Protein AF-A0A2V6PMR8-F1 (afdb_monomer_lite)

Sequence (144 aa):
MSVQAKDAAPALIEATRDRQLAVRHNAVEALGNVWPFSVGSMTALADALKDSDADVRLQAAQGLARASRLAAPVVPALAGALNDPDPRVRAGAAHALGQIGPAAKPAVSALIEMLKDEEASVRGKAQEALTKIEPEAVPGAEVK

Secondary structure (DSSP, 8-state):
--THHHHTHHHHHHHTT-SSHHHHHHHHHHHHH-SSPPHHHHHHHHHHTT-SSHHHHHHHHHHHHHHGGGGGGGHHHHHHHTT-SSHHHHHHHHHHHHHHGGGGGGGHHHHHHHTT-SSHHHHHHHHHHHHHH-TT--TT----

pLDDT: mean 88.93, std 15.42, range [33.12, 98.5]

Radius of gyration: 15.57 Å; chains: 1; bounding box: 44×21×54 Å

Structure (mmCIF, N/CA/C/O backbone):
data_AF-A0A2V6PMR8-F1
#
_entry.id   AF-A0A2V6PMR8-F1
#
loop_
_atom_site.group_PDB
_atom_site.id
_atom_site.type_symbol
_atom_site.label_atom_id
_atom_site.label_alt_id
_atom_site.label_comp_id
_atom_site.label_asym_id
_atom_site.label_entity_id
_atom_site.label_seq_id
_atom_site.pdbx_PDB_ins_code
_atom_site.Cartn_x
_atom_site.Cartn_y
_atom_site.Cartn_z
_atom_site.occupancy
_atom_site.B_iso_or_equiv
_atom_site.auth_seq_id
_atom_site.auth_comp_id
_atom_site.auth_asym_id
_atom_site.auth_atom_id
_atom_site.pdbx_PDB_model_num
ATOM 1 N N . MET A 1 1 ? 24.665 -7.169 -5.041 1.00 47.41 1 MET A N 1
ATOM 2 C CA . MET A 1 1 ? 23.562 -6.757 -5.936 1.00 47.41 1 MET A CA 1
ATOM 3 C C . MET A 1 1 ? 24.145 -5.882 -7.026 1.00 47.41 1 MET A C 1
ATOM 5 O O . MET A 1 1 ? 24.837 -4.923 -6.705 1.00 47.41 1 MET A O 1
ATOM 9 N N . SER A 1 2 ? 23.988 -6.303 -8.280 1.00 45.19 2 SER A N 1
ATOM 10 C CA . SER A 1 2 ? 24.638 -5.725 -9.457 1.00 45.19 2 SER A CA 1
ATOM 11 C C . SER A 1 2 ? 24.000 -4.395 -9.871 1.00 45.19 2 SER A C 1
ATOM 13 O O . SER A 1 2 ? 22.820 -4.145 -9.638 1.00 45.19 2 SER A O 1
ATOM 15 N N . VAL A 1 3 ? 24.807 -3.556 -10.518 1.00 51.19 3 VAL A N 1
ATOM 16 C CA . VAL A 1 3 ? 24.482 -2.245 -11.112 1.00 51.19 3 VAL A CA 1
ATOM 17 C C . VAL A 1 3 ? 23.167 -2.251 -11.926 1.00 51.19 3 VAL A C 1
ATOM 19 O O . VAL A 1 3 ? 22.425 -1.274 -11.907 1.00 51.19 3 VAL A O 1
ATOM 22 N N . GLN A 1 4 ? 22.792 -3.401 -12.495 1.00 54.72 4 GLN A N 1
ATOM 23 C CA . GLN A 1 4 ? 21.578 -3.616 -13.296 1.00 54.72 4 GLN A CA 1
ATOM 24 C C . GLN A 1 4 ? 20.251 -3.276 -12.590 1.00 54.72 4 GLN A C 1
ATOM 26 O O . GLN A 1 4 ? 19.337 -2.783 -13.242 1.00 54.72 4 GLN A O 1
ATOM 31 N N . ALA A 1 5 ? 20.121 -3.502 -11.275 1.00 52.06 5 ALA A N 1
ATOM 32 C CA . ALA A 1 5 ? 18.864 -3.207 -10.570 1.00 52.06 5 ALA A CA 1
ATOM 33 C C . ALA A 1 5 ? 18.629 -1.695 -10.379 1.00 52.06 5 ALA A C 1
ATOM 35 O O . ALA A 1 5 ? 17.485 -1.248 -10.343 1.00 52.06 5 ALA A O 1
ATOM 36 N N . LYS A 1 6 ? 19.705 -0.900 -10.279 1.00 52.34 6 LYS A N 1
ATOM 37 C CA . LYS A 1 6 ? 19.615 0.566 -10.185 1.00 52.34 6 LYS A CA 1
ATOM 38 C C . LYS A 1 6 ? 19.331 1.207 -11.544 1.00 52.34 6 LYS A C 1
ATOM 40 O O . LYS A 1 6 ? 18.551 2.153 -11.599 1.00 52.34 6 LYS A O 1
ATOM 45 N N . ASP A 1 7 ? 19.892 0.657 -12.618 1.00 66.12 7 ASP A N 1
ATOM 46 C CA . ASP A 1 7 ? 19.718 1.189 -13.977 1.00 66.12 7 ASP A CA 1
ATOM 47 C C . ASP A 1 7 ? 18.321 0.913 -14.562 1.00 66.12 7 ASP A C 1
ATOM 49 O O . ASP A 1 7 ? 17.874 1.620 -15.462 1.00 66.12 7 ASP A O 1
ATOM 53 N N . ALA A 1 8 ? 17.594 -0.076 -14.031 1.00 75.31 8 ALA A N 1
ATOM 54 C CA . ALA A 1 8 ? 16.248 -0.418 -14.492 1.00 75.31 8 ALA A CA 1
ATOM 55 C C . ALA A 1 8 ? 15.141 0.488 -13.920 1.00 75.31 8 ALA A C 1
ATOM 57 O O . ALA A 1 8 ? 14.041 0.530 -14.472 1.00 75.31 8 ALA A O 1
ATOM 58 N N . ALA A 1 9 ? 15.396 1.216 -12.826 1.00 81.75 9 ALA A N 1
ATOM 59 C CA . ALA A 1 9 ? 14.348 1.959 -12.122 1.00 81.75 9 ALA A CA 1
ATOM 60 C C . ALA A 1 9 ? 13.639 3.019 -12.994 1.00 81.75 9 ALA A C 1
ATOM 62 O O . ALA A 1 9 ? 12.408 3.048 -12.964 1.00 81.75 9 ALA A O 1
ATOM 63 N N . PRO A 1 10 ? 14.333 3.843 -13.809 1.00 88.62 10 PRO A N 1
ATOM 64 C CA . PRO A 1 10 ? 13.664 4.807 -14.687 1.00 88.62 10 PRO A CA 1
ATOM 65 C C . PRO A 1 10 ? 12.759 4.140 -15.729 1.00 88.62 10 PRO A C 1
ATOM 67 O O . PRO A 1 10 ? 11.618 4.558 -15.902 1.00 88.62 10 PRO A O 1
ATOM 70 N N . ALA A 1 11 ? 13.235 3.064 -16.365 1.00 90.44 11 ALA A N 1
ATOM 71 C CA . ALA A 1 11 ? 12.466 2.332 -17.370 1.00 90.44 11 ALA A CA 1
ATOM 72 C C . ALA A 1 11 ? 11.226 1.660 -16.761 1.00 90.44 11 ALA A C 1
ATOM 74 O O . ALA A 1 11 ? 10.147 1.699 -17.344 1.00 90.44 11 ALA A O 1
ATOM 75 N N . LEU A 1 12 ? 11.351 1.092 -15.557 1.00 91.12 12 LEU A N 1
ATOM 76 C CA . LEU A 1 12 ? 10.213 0.523 -14.837 1.00 91.12 12 LEU A CA 1
ATOM 77 C C . LEU A 1 12 ? 9.193 1.597 -14.434 1.00 91.12 12 LEU A C 1
ATOM 79 O O . LEU A 1 12 ? 7.996 1.361 -14.545 1.00 91.12 12 LEU A O 1
ATOM 83 N N . ILE A 1 13 ? 9.642 2.784 -14.009 1.00 92.88 13 ILE A N 1
ATOM 84 C CA . ILE A 1 13 ? 8.755 3.919 -13.693 1.00 92.88 13 ILE A CA 1
ATOM 85 C C . ILE A 1 13 ? 7.988 4.397 -14.932 1.00 92.88 13 ILE A C 1
ATOM 87 O O . ILE A 1 13 ? 6.831 4.793 -14.818 1.00 92.88 13 ILE A O 1
ATOM 91 N N . GLU A 1 14 ? 8.609 4.387 -16.110 1.00 93.75 14 GLU A N 1
ATOM 92 C CA . GLU A 1 14 ? 7.915 4.706 -17.360 1.00 93.75 14 GLU A CA 1
ATOM 93 C C . GLU A 1 14 ? 6.891 3.617 -17.715 1.00 93.75 14 GLU A C 1
ATOM 95 O O . GLU A 1 14 ? 5.732 3.916 -18.014 1.00 93.75 14 GLU A O 1
ATOM 100 N N . ALA A 1 15 ? 7.286 2.349 -17.581 1.00 95.25 15 ALA A N 1
ATOM 101 C CA . ALA A 1 15 ? 6.460 1.193 -17.905 1.00 95.25 15 ALA A CA 1
ATOM 102 C C . ALA A 1 15 ? 5.204 1.050 -17.022 1.00 95.25 15 ALA A C 1
ATOM 104 O O . ALA A 1 15 ? 4.235 0.425 -17.456 1.00 95.25 15 ALA A O 1
ATOM 105 N N . THR A 1 16 ? 5.140 1.675 -15.836 1.00 95.44 16 THR A N 1
ATOM 106 C CA . THR A 1 16 ? 3.897 1.702 -15.033 1.00 95.44 16 THR A CA 1
ATOM 107 C C . THR A 1 16 ? 2.749 2.443 -15.716 1.00 95.44 16 THR A C 1
ATOM 109 O O . THR A 1 16 ? 1.611 2.319 -15.276 1.00 95.44 16 THR A O 1
ATOM 112 N N . ARG A 1 17 ? 3.015 3.202 -16.789 1.00 94.75 17 ARG A N 1
ATOM 113 C CA . ARG A 1 17 ? 2.012 3.956 -17.559 1.00 94.75 17 ARG A CA 1
ATOM 114 C C . ARG A 1 17 ? 1.786 3.396 -18.969 1.00 94.75 17 ARG A C 1
ATOM 116 O O . ARG A 1 17 ? 1.156 4.055 -19.795 1.00 94.75 17 ARG A O 1
ATOM 123 N N . ASP A 1 18 ? 2.294 2.199 -19.258 1.00 97.56 18 ASP A N 1
ATOM 124 C CA . ASP A 1 18 ? 2.164 1.570 -20.574 1.00 97.56 18 ASP A CA 1
ATOM 125 C C . ASP A 1 18 ? 0.698 1.269 -20.946 1.00 97.56 18 ASP A C 1
ATOM 127 O O . ASP A 1 18 ? -0.162 1.004 -20.104 1.00 97.56 18 ASP A O 1
ATOM 131 N N . ARG A 1 19 ? 0.377 1.272 -22.240 1.00 95.44 19 ARG A N 1
ATOM 132 C CA . ARG A 1 19 ? -0.983 0.957 -22.709 1.00 95.44 19 ARG A CA 1
ATOM 133 C C . ARG A 1 19 ? -1.360 -0.501 -22.452 1.00 95.44 19 ARG A C 1
ATOM 135 O O . ARG A 1 19 ? -2.534 -0.805 -22.243 1.00 95.44 19 ARG A O 1
ATOM 142 N N . GLN A 1 20 ? -0.381 -1.397 -22.457 1.00 96.81 20 GLN A N 1
ATOM 143 C CA . GLN A 1 20 ? -0.575 -2.817 -22.229 1.00 96.81 20 GLN A CA 1
ATOM 144 C C . GLN A 1 20 ? -0.633 -3.111 -20.733 1.00 96.81 20 GLN A C 1
ATOM 146 O O . GLN A 1 20 ? 0.317 -2.857 -19.993 1.00 96.81 20 GLN A O 1
ATOM 151 N N . LEU A 1 21 ? -1.736 -3.726 -20.305 1.00 95.75 21 LEU A N 1
ATOM 152 C CA . LEU A 1 21 ? -1.947 -4.134 -18.916 1.00 95.75 21 LEU A CA 1
ATOM 153 C C . LEU A 1 21 ? -0.778 -4.968 -18.374 1.00 95.75 21 LEU A C 1
ATOM 155 O O . LEU A 1 21 ? -0.263 -4.674 -17.302 1.00 95.75 21 LEU A O 1
ATOM 159 N N . ALA A 1 22 ? -0.326 -5.966 -19.138 1.00 95.56 22 ALA A N 1
ATOM 160 C CA . ALA A 1 22 ? 0.760 -6.848 -18.719 1.00 95.56 22 ALA A CA 1
ATOM 161 C C . ALA A 1 22 ? 2.064 -6.082 -18.438 1.00 95.56 22 ALA A C 1
ATOM 163 O O . ALA A 1 22 ? 2.781 -6.407 -17.496 1.00 95.56 22 ALA A O 1
ATOM 164 N N . VAL A 1 23 ? 2.356 -5.038 -19.222 1.00 96.25 23 VAL A N 1
ATOM 165 C CA . VAL A 1 23 ? 3.552 -4.210 -19.026 1.00 96.25 23 VAL A CA 1
ATOM 166 C C . VAL A 1 23 ? 3.423 -3.390 -17.744 1.00 96.25 23 VAL A C 1
ATOM 168 O O . VAL A 1 23 ? 4.336 -3.427 -16.920 1.00 96.25 23 VAL A O 1
ATOM 171 N N . ARG A 1 24 ? 2.273 -2.735 -17.521 1.00 97.31 24 ARG A N 1
ATOM 172 C CA . ARG A 1 24 ? 2.022 -1.982 -16.280 1.00 97.31 24 ARG A CA 1
ATOM 173 C C . ARG A 1 24 ? 2.090 -2.869 -15.046 1.00 97.31 24 ARG A C 1
ATOM 175 O O . ARG A 1 24 ? 2.769 -2.520 -14.085 1.00 97.31 24 ARG A O 1
ATOM 182 N N . HIS A 1 25 ? 1.428 -4.024 -15.091 1.00 94.75 25 HIS A N 1
ATOM 183 C CA . HIS A 1 25 ? 1.417 -4.995 -14.003 1.00 94.75 25 HIS A CA 1
ATOM 184 C C . HIS A 1 25 ? 2.841 -5.423 -13.632 1.00 94.75 25 HIS A C 1
ATOM 186 O O . HIS A 1 25 ? 3.256 -5.257 -12.486 1.00 94.75 25 HIS A O 1
ATOM 192 N N . ASN A 1 26 ? 3.618 -5.891 -14.613 1.00 92.69 26 ASN A N 1
ATOM 193 C CA . ASN A 1 26 ? 4.988 -6.351 -14.383 1.00 92.69 26 ASN A CA 1
ATOM 194 C C . ASN A 1 26 ? 5.896 -5.222 -13.880 1.00 92.69 26 ASN A C 1
ATOM 196 O O . ASN A 1 26 ? 6.764 -5.453 -13.040 1.00 92.69 26 ASN A O 1
ATOM 200 N N . ALA A 1 27 ? 5.692 -3.995 -14.365 1.00 95.00 27 ALA A N 1
ATOM 201 C CA . ALA A 1 27 ? 6.446 -2.834 -13.916 1.00 95.00 27 ALA A CA 1
ATOM 202 C C . ALA A 1 27 ? 6.152 -2.484 -12.449 1.00 95.00 27 ALA A C 1
ATOM 204 O O . ALA A 1 27 ? 7.081 -2.273 -11.668 1.00 95.00 27 ALA A O 1
ATOM 205 N N . VAL A 1 28 ? 4.875 -2.462 -12.058 1.00 95.94 28 VAL A N 1
ATOM 206 C CA . VAL A 1 28 ? 4.444 -2.184 -10.680 1.00 95.94 28 VAL A CA 1
ATOM 207 C C . VAL A 1 28 ? 4.910 -3.284 -9.727 1.00 95.94 28 VAL A C 1
ATOM 209 O O . VAL A 1 28 ? 5.452 -2.978 -8.665 1.00 95.94 28 VAL A O 1
ATOM 212 N N . GLU A 1 29 ? 4.781 -4.553 -10.119 1.00 92.69 29 GLU A N 1
ATOM 213 C CA . GLU A 1 29 ? 5.291 -5.686 -9.344 1.00 92.69 29 GLU A CA 1
ATOM 214 C C . GLU A 1 29 ? 6.808 -5.584 -9.139 1.00 92.69 29 GLU A C 1
ATOM 216 O O . GLU A 1 29 ? 7.296 -5.678 -8.009 1.00 92.69 29 GLU A O 1
ATOM 221 N N . ALA A 1 30 ? 7.560 -5.334 -10.216 1.00 92.50 30 ALA A N 1
ATOM 222 C CA . ALA A 1 30 ? 9.007 -5.184 -10.145 1.00 92.50 30 ALA A CA 1
ATOM 223 C C . ALA A 1 30 ? 9.400 -4.020 -9.225 1.00 92.50 30 ALA A C 1
ATOM 225 O O . ALA A 1 30 ? 10.212 -4.206 -8.320 1.00 92.50 30 ALA A O 1
ATOM 226 N N . LEU A 1 31 ? 8.788 -2.840 -9.377 1.00 90.75 31 LEU A N 1
ATOM 227 C CA . LEU A 1 31 ? 9.062 -1.689 -8.508 1.00 90.75 31 LEU A CA 1
ATOM 228 C C . LEU A 1 31 ? 8.726 -1.960 -7.038 1.00 90.75 31 LEU A C 1
ATOM 230 O O . LEU A 1 31 ? 9.443 -1.489 -6.158 1.00 90.75 31 LEU A O 1
ATOM 234 N N . GLY A 1 32 ? 7.670 -2.728 -6.765 1.00 87.50 32 GLY A N 1
ATOM 235 C CA . GLY A 1 32 ? 7.290 -3.134 -5.413 1.00 87.50 32 GLY A CA 1
ATOM 236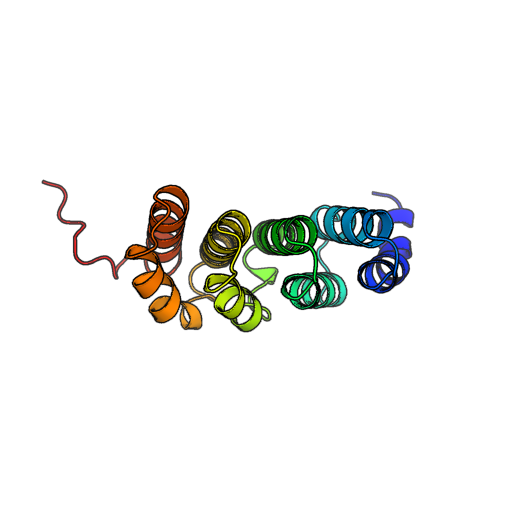 C C . GLY A 1 32 ? 8.249 -4.137 -4.763 1.00 87.50 32 GLY A C 1
ATOM 237 O O . GLY A 1 32 ? 8.204 -4.302 -3.544 1.00 87.50 32 GLY A O 1
ATOM 238 N N . ASN A 1 33 ? 9.105 -4.796 -5.549 1.00 87.00 33 ASN A N 1
ATOM 239 C CA . ASN A 1 33 ? 10.025 -5.845 -5.095 1.00 87.00 33 ASN A CA 1
ATOM 240 C C . ASN A 1 33 ? 11.511 -5.453 -5.203 1.00 87.00 33 ASN A C 1
ATOM 242 O O . ASN A 1 33 ? 12.377 -6.195 -4.733 1.00 87.00 33 ASN A O 1
ATOM 246 N N . VAL A 1 34 ? 11.833 -4.299 -5.795 1.00 80.81 34 VAL A N 1
ATOM 247 C CA . VAL A 1 34 ? 13.216 -3.825 -5.937 1.00 80.81 34 VAL A CA 1
ATOM 248 C C . VAL A 1 34 ? 13.651 -3.035 -4.704 1.00 80.81 34 VAL A C 1
ATOM 250 O O . VAL A 1 34 ? 13.073 -2.009 -4.350 1.00 80.81 34 VAL A O 1
ATOM 253 N N . TRP A 1 35 ? 14.741 -3.492 -4.087 1.00 72.88 35 TRP A N 1
ATOM 254 C CA . TRP A 1 35 ? 15.429 -2.791 -3.005 1.00 72.88 35 TRP A CA 1
ATOM 255 C C . TRP A 1 35 ? 16.768 -2.201 -3.495 1.00 72.88 35 TRP A C 1
ATOM 257 O O . TRP A 1 35 ? 17.489 -2.881 -4.233 1.00 72.88 35 TRP A O 1
ATOM 267 N N . PRO A 1 36 ? 17.164 -0.982 -3.072 1.00 79.69 36 PRO A N 1
ATOM 268 C CA . PRO A 1 36 ? 16.455 -0.080 -2.158 1.00 79.69 36 PRO A CA 1
ATOM 269 C C . PRO A 1 36 ? 15.284 0.656 -2.823 1.00 79.69 36 PRO A C 1
ATOM 271 O O . PRO A 1 36 ? 15.373 1.053 -3.984 1.00 79.69 36 PRO A O 1
ATOM 274 N N . PHE A 1 37 ? 14.217 0.903 -2.054 1.00 81.81 37 PHE A N 1
ATOM 275 C CA . PHE A 1 37 ? 13.100 1.736 -2.504 1.00 81.81 37 PHE A CA 1
ATOM 276 C C . PHE A 1 37 ? 13.563 3.179 -2.708 1.00 81.81 37 PHE A C 1
ATOM 278 O O . PHE A 1 37 ? 14.073 3.822 -1.788 1.00 81.81 37 PHE A O 1
ATOM 285 N N . SER A 1 38 ? 13.373 3.692 -3.922 1.00 87.12 38 SER A N 1
ATOM 286 C CA . SER A 1 38 ? 13.631 5.093 -4.248 1.00 87.12 38 SER A CA 1
ATOM 287 C C . SER A 1 38 ? 12.362 5.935 -4.098 1.00 87.12 38 SER A C 1
ATOM 289 O O . SER A 1 38 ? 11.247 5.420 -4.212 1.00 87.12 38 SER A O 1
ATOM 291 N N . VAL A 1 39 ? 12.518 7.250 -3.905 1.00 86.38 39 VAL A N 1
ATOM 292 C CA . VAL A 1 39 ? 11.382 8.191 -3.918 1.00 86.38 39 VAL A CA 1
ATOM 293 C C . VAL A 1 39 ? 10.613 8.097 -5.237 1.00 86.38 39 VAL A C 1
ATOM 295 O O . VAL A 1 39 ? 9.390 8.037 -5.217 1.00 86.38 39 VAL A O 1
ATOM 298 N N . GLY A 1 40 ? 11.313 7.992 -6.373 1.00 89.00 40 GLY A N 1
ATOM 299 C CA . GLY A 1 40 ? 10.680 7.828 -7.685 1.00 89.00 40 GLY A CA 1
ATOM 300 C C . GLY A 1 40 ? 9.830 6.558 -7.785 1.00 89.00 40 GLY A C 1
ATOM 301 O O . GLY A 1 40 ? 8.709 6.615 -8.283 1.00 89.00 40 GLY A O 1
ATOM 302 N N . SER A 1 41 ? 10.318 5.435 -7.247 1.00 90.25 41 SER A N 1
ATOM 303 C CA . SER A 1 41 ? 9.565 4.176 -7.190 1.00 90.25 41 SER A CA 1
ATOM 304 C C . SER A 1 41 ? 8.310 4.316 -6.327 1.00 90.25 41 SER A C 1
ATOM 306 O O . SER A 1 41 ? 7.238 3.898 -6.746 1.00 90.25 41 SER A O 1
ATOM 308 N N . MET A 1 42 ? 8.411 4.949 -5.153 1.00 92.00 42 MET A N 1
ATOM 309 C CA . MET A 1 42 ? 7.251 5.158 -4.277 1.00 92.00 42 MET A CA 1
ATOM 310 C C . MET A 1 42 ? 6.206 6.078 -4.912 1.00 92.00 42 MET A C 1
ATOM 312 O O . MET A 1 42 ? 5.019 5.781 -4.831 1.00 92.00 42 MET A O 1
ATOM 316 N N . THR A 1 43 ? 6.626 7.148 -5.592 1.00 93.12 43 THR A N 1
ATOM 317 C CA . THR A 1 43 ? 5.708 8.026 -6.332 1.00 93.12 43 THR A CA 1
ATOM 318 C C . THR A 1 43 ? 5.030 7.282 -7.481 1.00 93.12 43 THR A C 1
ATOM 320 O O . THR A 1 43 ? 3.822 7.399 -7.649 1.00 93.12 43 THR A O 1
ATOM 323 N N . ALA A 1 44 ? 5.770 6.468 -8.238 1.00 94.94 44 ALA A N 1
ATOM 324 C CA . ALA A 1 44 ? 5.196 5.677 -9.326 1.00 94.94 44 ALA A CA 1
ATOM 325 C C . ALA A 1 44 ? 4.182 4.636 -8.822 1.00 94.94 44 ALA A C 1
ATOM 327 O O . ALA A 1 44 ? 3.127 4.469 -9.429 1.00 94.94 44 ALA A O 1
ATOM 328 N N . LEU A 1 45 ? 4.466 3.975 -7.695 1.00 95.88 45 LEU A N 1
ATOM 329 C CA . LEU A 1 45 ? 3.512 3.072 -7.047 1.00 95.88 45 LEU A CA 1
ATOM 330 C C . LEU A 1 45 ? 2.290 3.841 -6.518 1.00 95.88 45 LEU A C 1
ATOM 332 O O . LEU A 1 45 ? 1.165 3.389 -6.686 1.00 95.88 45 LEU A O 1
ATOM 336 N N . ALA A 1 46 ? 2.473 5.028 -5.936 1.00 96.56 46 ALA A N 1
ATOM 337 C CA . ALA A 1 46 ? 1.357 5.862 -5.489 1.00 96.56 46 ALA A CA 1
ATOM 338 C C . ALA A 1 46 ? 0.456 6.324 -6.646 1.00 96.56 46 ALA A C 1
ATOM 340 O O . ALA A 1 46 ? -0.762 6.365 -6.487 1.00 96.56 46 ALA A O 1
ATOM 341 N N . ASP A 1 47 ? 1.027 6.624 -7.814 1.00 96.88 47 ASP A N 1
ATOM 342 C CA . ASP A 1 47 ? 0.255 6.905 -9.027 1.00 96.88 47 ASP A CA 1
ATOM 343 C C . ASP A 1 47 ? -0.507 5.662 -9.512 1.00 96.88 47 ASP A C 1
ATOM 345 O O . ASP A 1 47 ? -1.675 5.764 -9.889 1.00 96.88 47 ASP A O 1
ATOM 349 N N . ALA A 1 48 ? 0.117 4.480 -9.447 1.00 97.69 48 ALA A N 1
ATOM 350 C CA . ALA A 1 48 ? -0.485 3.210 -9.857 1.00 97.69 48 ALA A CA 1
ATOM 351 C C . ALA A 1 48 ? -1.677 2.771 -8.982 1.00 97.69 48 ALA A C 1
ATOM 353 O O . ALA A 1 48 ? -2.492 1.968 -9.429 1.00 97.69 48 ALA A O 1
ATOM 354 N N . LEU A 1 49 ? -1.868 3.356 -7.791 1.00 97.88 49 LEU A N 1
ATOM 355 C CA . LEU A 1 49 ? -3.109 3.215 -7.009 1.00 97.88 49 LEU A CA 1
ATOM 356 C C . LEU A 1 49 ? -4.345 3.788 -7.723 1.00 97.88 49 LEU A C 1
ATOM 358 O O . LEU A 1 49 ? -5.457 3.609 -7.243 1.00 97.88 49 LEU A O 1
ATOM 362 N N . LYS A 1 50 ? -4.171 4.498 -8.840 1.00 97.50 50 LYS A N 1
ATOM 363 C CA . LYS A 1 50 ? -5.258 5.056 -9.657 1.00 97.50 50 LYS A CA 1
ATOM 364 C C . LYS A 1 50 ? -5.413 4.337 -10.999 1.00 97.50 50 LYS A C 1
ATOM 366 O O . LYS A 1 50 ? -6.124 4.841 -11.867 1.00 97.50 50 LYS A O 1
ATOM 371 N N . ASP A 1 51 ? -4.730 3.207 -11.203 1.00 98.44 51 ASP A N 1
ATOM 372 C CA . ASP A 1 51 ? -4.836 2.456 -12.455 1.00 98.44 51 ASP A CA 1
ATOM 373 C C . ASP A 1 51 ? -6.275 1.988 -12.702 1.00 98.44 51 ASP A C 1
ATOM 375 O O . ASP A 1 51 ? -7.017 1.655 -11.775 1.00 98.44 51 ASP A O 1
ATOM 379 N N . SER A 1 52 ? -6.660 1.920 -13.974 1.00 96.81 52 SER A N 1
ATOM 380 C CA . SER A 1 52 ? -7.935 1.339 -14.401 1.00 96.81 52 SER A CA 1
ATOM 381 C C . SER A 1 52 ? -8.123 -0.107 -13.929 1.00 96.81 52 SER A C 1
ATOM 383 O O . SER A 1 52 ? -9.250 -0.529 -13.676 1.00 96.81 52 SER A O 1
ATOM 385 N N . ASP A 1 53 ? -7.029 -0.856 -13.787 1.00 98.19 53 ASP A N 1
ATOM 386 C CA . ASP A 1 53 ? -7.037 -2.270 -13.452 1.00 98.19 53 ASP A CA 1
ATOM 387 C C . ASP A 1 53 ? -6.815 -2.509 -11.953 1.00 98.19 53 ASP A C 1
ATOM 389 O O . ASP A 1 53 ? -5.895 -1.963 -11.340 1.00 98.19 53 ASP A O 1
ATOM 393 N N . ALA A 1 54 ? -7.674 -3.333 -11.353 1.00 97.75 54 ALA A N 1
ATOM 394 C CA . ALA A 1 54 ? -7.663 -3.568 -9.913 1.00 97.75 54 ALA A CA 1
ATOM 395 C C . ALA A 1 54 ? -6.442 -4.365 -9.438 1.00 97.75 54 ALA A C 1
ATOM 397 O O . ALA A 1 54 ? -5.964 -4.129 -8.327 1.00 97.75 54 ALA A O 1
ATOM 398 N N . ASP A 1 55 ? -5.902 -5.265 -10.264 1.00 97.25 55 ASP A N 1
ATOM 399 C CA . ASP A 1 55 ? -4.720 -6.038 -9.891 1.00 97.25 55 ASP A CA 1
ATOM 400 C C . ASP A 1 55 ? -3.481 -5.134 -9.878 1.00 97.25 55 ASP A C 1
ATOM 402 O O . ASP A 1 55 ? -2.670 -5.217 -8.954 1.00 97.25 55 ASP A O 1
ATOM 406 N N . VAL A 1 56 ? -3.381 -4.182 -10.814 1.00 98.06 56 VAL A N 1
ATOM 407 C CA . VAL A 1 56 ? -2.326 -3.152 -10.790 1.00 98.06 56 VAL A CA 1
ATOM 408 C C . VAL A 1 56 ? -2.414 -2.295 -9.522 1.00 98.06 56 VAL A C 1
ATOM 410 O O . VAL A 1 56 ? -1.406 -2.111 -8.832 1.00 98.06 56 VAL A O 1
ATOM 413 N N . ARG A 1 57 ? -3.615 -1.821 -9.157 1.00 98.50 57 ARG A N 1
ATOM 414 C CA . ARG A 1 57 ? -3.819 -1.042 -7.920 1.00 98.50 57 ARG A CA 1
ATOM 415 C C . ARG A 1 57 ? -3.462 -1.843 -6.666 1.00 98.50 57 ARG A C 1
ATOM 417 O O . ARG A 1 57 ? -2.843 -1.314 -5.740 1.00 98.50 57 ARG A O 1
ATOM 424 N N . LEU A 1 58 ? -3.805 -3.129 -6.637 1.00 97.50 58 LEU A N 1
ATOM 425 C CA . LEU A 1 58 ? -3.471 -4.023 -5.531 1.00 97.50 58 LEU A CA 1
ATOM 426 C C . LEU A 1 58 ? -1.955 -4.194 -5.393 1.00 97.50 58 LEU A C 1
ATOM 428 O O . LEU A 1 58 ? -1.421 -4.054 -4.289 1.00 97.50 58 LEU A O 1
ATOM 432 N N . GLN A 1 59 ? -1.254 -4.466 -6.497 1.00 96.44 59 GLN A N 1
ATOM 433 C CA . GLN A 1 59 ? 0.204 -4.604 -6.491 1.00 96.44 59 GLN A CA 1
ATOM 434 C C . GLN A 1 59 ? 0.889 -3.314 -6.041 1.00 96.44 59 GLN A C 1
ATOM 436 O O . GLN A 1 59 ? 1.849 -3.362 -5.270 1.00 96.44 59 GLN A O 1
ATOM 441 N N . ALA A 1 60 ? 0.356 -2.160 -6.441 1.00 97.31 60 ALA A N 1
ATOM 442 C CA . ALA A 1 60 ? 0.839 -0.866 -5.987 1.00 97.31 60 ALA A CA 1
ATOM 443 C C . ALA A 1 60 ? 0.734 -0.712 -4.460 1.00 97.31 60 ALA A C 1
ATOM 445 O O . ALA A 1 60 ? 1.725 -0.384 -3.801 1.00 97.31 60 ALA A O 1
ATOM 446 N N . ALA A 1 61 ? -0.427 -1.027 -3.877 1.00 97.19 61 ALA A N 1
ATOM 447 C CA . ALA A 1 61 ? -0.621 -0.984 -2.428 1.00 97.19 61 ALA A CA 1
ATOM 448 C C . ALA A 1 61 ? 0.326 -1.947 -1.688 1.00 97.19 61 ALA A C 1
ATOM 450 O O . ALA A 1 61 ? 0.940 -1.578 -0.685 1.00 97.19 61 ALA A O 1
ATOM 451 N N . GLN A 1 62 ? 0.507 -3.165 -2.207 1.00 95.19 62 GLN A N 1
ATOM 452 C CA . GLN A 1 62 ? 1.429 -4.146 -1.629 1.00 95.19 62 GLN A CA 1
ATOM 453 C C . GLN A 1 62 ? 2.895 -3.703 -1.722 1.00 95.19 62 GLN A C 1
ATOM 455 O O . GLN A 1 62 ? 3.642 -3.851 -0.754 1.00 95.19 62 GLN A O 1
ATOM 460 N N . GLY A 1 63 ? 3.311 -3.132 -2.853 1.00 94.31 63 GLY A N 1
ATOM 461 C CA . GLY A 1 63 ? 4.653 -2.579 -3.026 1.00 94.31 63 GLY A CA 1
ATOM 462 C C . GLY A 1 63 ? 4.941 -1.458 -2.026 1.00 94.31 63 GLY A C 1
ATOM 463 O O . GLY A 1 63 ? 5.988 -1.452 -1.379 1.00 94.31 63 GLY A O 1
ATOM 464 N N . LEU A 1 64 ? 3.978 -0.557 -1.814 1.00 94.75 64 LEU A N 1
ATOM 465 C CA . LEU A 1 64 ? 4.090 0.506 -0.811 1.00 94.75 64 LEU A CA 1
ATOM 466 C C . LEU A 1 64 ? 4.129 -0.035 0.625 1.00 94.75 64 LEU A C 1
ATOM 468 O O . LEU A 1 64 ? 4.879 0.484 1.450 1.00 94.75 64 LEU A O 1
ATOM 472 N N . ALA A 1 65 ? 3.400 -1.115 0.924 1.00 93.31 65 ALA A N 1
ATOM 473 C CA . ALA A 1 65 ? 3.504 -1.793 2.216 1.00 93.31 65 ALA A CA 1
ATOM 474 C C . ALA A 1 65 ? 4.922 -2.337 2.462 1.00 93.31 65 ALA A C 1
ATOM 476 O O . ALA A 1 65 ? 5.469 -2.176 3.554 1.00 93.31 65 ALA A O 1
ATOM 477 N N . ARG A 1 66 ? 5.552 -2.932 1.439 1.00 92.62 66 ARG A N 1
ATOM 478 C CA . ARG A 1 66 ? 6.939 -3.432 1.513 1.00 92.62 66 ARG A CA 1
ATOM 479 C C . ARG A 1 66 ? 7.951 -2.302 1.719 1.00 92.62 66 ARG A C 1
ATOM 481 O O . ARG A 1 66 ? 8.922 -2.495 2.446 1.00 92.62 66 ARG A O 1
ATOM 488 N N . ALA A 1 67 ? 7.695 -1.112 1.172 1.00 88.69 67 ALA A N 1
ATOM 489 C CA . ALA A 1 67 ? 8.485 0.087 1.466 1.00 88.69 67 ALA A CA 1
ATOM 490 C C . ALA A 1 67 ? 8.339 0.573 2.926 1.00 88.69 67 ALA A C 1
ATOM 492 O O . ALA A 1 67 ? 9.211 1.287 3.431 1.00 88.69 67 ALA A O 1
ATOM 493 N N . SER A 1 68 ? 7.292 0.131 3.637 1.00 87.88 68 SER A N 1
ATOM 494 C CA . SER A 1 68 ? 7.077 0.371 5.072 1.00 87.88 68 SER A CA 1
ATOM 495 C C . SER A 1 68 ? 7.188 1.864 5.415 1.00 87.88 68 SER A C 1
ATOM 497 O O . SER A 1 68 ? 6.647 2.704 4.701 1.00 87.88 68 SER A O 1
ATOM 499 N N . ARG A 1 69 ? 7.913 2.238 6.479 1.00 82.81 69 ARG A N 1
ATOM 500 C CA . ARG A 1 69 ? 8.065 3.638 6.917 1.00 82.81 69 ARG A CA 1
ATOM 501 C C . ARG A 1 69 ? 8.592 4.592 5.840 1.00 82.81 69 ARG A C 1
ATOM 503 O O . ARG A 1 69 ? 8.320 5.785 5.931 1.00 82.81 69 ARG A O 1
ATOM 510 N N . LEU A 1 70 ? 9.316 4.105 4.826 1.00 84.56 70 LEU A N 1
ATOM 511 C CA . LEU A 1 70 ? 9.794 4.957 3.730 1.00 84.56 70 LEU A CA 1
ATOM 512 C C . LEU A 1 70 ? 8.633 5.527 2.903 1.00 84.56 70 LEU A C 1
ATOM 514 O O . LEU A 1 70 ? 8.762 6.618 2.356 1.00 84.56 70 LEU A O 1
ATOM 518 N N . ALA A 1 71 ? 7.486 4.843 2.883 1.00 81.81 71 ALA A N 1
ATOM 519 C CA . ALA A 1 71 ? 6.279 5.261 2.179 1.00 81.81 71 ALA A CA 1
ATOM 520 C C . ALA A 1 71 ? 5.455 6.330 2.925 1.00 81.81 71 ALA A C 1
ATOM 522 O O . ALA A 1 71 ? 4.360 6.677 2.485 1.00 81.81 71 ALA A O 1
ATOM 523 N N . ALA A 1 72 ? 5.961 6.910 4.020 1.00 88.81 72 ALA A N 1
ATOM 524 C CA . ALA A 1 72 ? 5.288 8.010 4.717 1.00 88.81 72 ALA A CA 1
ATOM 525 C C . ALA A 1 72 ? 4.838 9.173 3.793 1.00 88.81 72 ALA A C 1
ATOM 527 O O . ALA A 1 72 ? 3.716 9.650 3.965 1.00 88.81 72 ALA A O 1
ATOM 528 N N . PRO A 1 73 ? 5.614 9.604 2.771 1.00 92.06 73 PRO A N 1
ATOM 529 C CA . PRO A 1 73 ? 5.186 10.677 1.868 1.00 92.06 73 PRO A CA 1
ATOM 530 C C . PRO A 1 73 ? 3.946 10.350 1.023 1.00 92.06 73 PRO A C 1
ATOM 532 O O . PRO A 1 73 ? 3.305 11.264 0.512 1.00 92.06 73 PRO A O 1
ATOM 535 N N . VAL A 1 74 ? 3.597 9.068 0.864 1.00 92.06 74 VAL A N 1
ATOM 536 C CA . VAL A 1 74 ? 2.475 8.624 0.020 1.00 92.06 74 VAL A CA 1
ATOM 537 C C . VAL A 1 74 ? 1.244 8.192 0.824 1.00 92.06 74 VAL A C 1
ATOM 539 O O . VAL A 1 74 ? 0.281 7.682 0.251 1.00 92.06 74 VAL A O 1
ATOM 542 N N . VAL A 1 75 ? 1.226 8.451 2.138 1.00 96.38 75 VAL A N 1
ATOM 543 C CA . VAL A 1 75 ? 0.060 8.224 3.013 1.00 96.38 75 VAL A CA 1
ATOM 544 C C . VAL A 1 75 ? -1.241 8.805 2.435 1.00 96.38 75 VAL A C 1
ATOM 546 O O . VAL A 1 75 ? -2.234 8.080 2.450 1.00 96.38 75 VAL A O 1
ATOM 549 N N . PRO A 1 76 ? -1.288 10.031 1.866 1.00 96.62 76 PRO A N 1
ATOM 550 C CA . PRO A 1 76 ? -2.526 10.552 1.280 1.00 96.62 76 PRO A CA 1
ATOM 551 C C . PRO A 1 76 ? -3.063 9.708 0.116 1.00 96.62 76 PRO A C 1
ATOM 553 O O . PRO A 1 76 ? -4.273 9.545 -0.018 1.00 96.62 76 PRO A O 1
ATOM 556 N N . ALA A 1 77 ? -2.178 9.142 -0.712 1.00 96.88 77 ALA A N 1
ATOM 557 C CA . ALA A 1 77 ? -2.582 8.288 -1.827 1.00 96.88 77 ALA A CA 1
ATOM 558 C C . ALA A 1 77 ? -3.156 6.955 -1.323 1.00 96.88 77 ALA A C 1
ATOM 560 O O . ALA A 1 77 ? -4.215 6.525 -1.779 1.00 96.88 77 ALA A O 1
ATOM 561 N N . LEU A 1 78 ? -2.506 6.349 -0.324 1.00 97.50 78 LEU A N 1
ATOM 562 C CA . LEU A 1 78 ? -3.002 5.139 0.333 1.00 97.50 78 LEU A CA 1
ATOM 563 C C . LEU A 1 78 ? -4.333 5.375 1.058 1.00 97.50 78 LEU A C 1
ATOM 565 O O . LEU A 1 78 ? -5.220 4.536 0.969 1.00 97.50 78 LEU A O 1
ATOM 569 N N . ALA A 1 79 ? -4.506 6.522 1.721 1.00 97.62 79 ALA A N 1
ATOM 570 C CA . ALA A 1 79 ? -5.770 6.889 2.359 1.00 97.62 79 ALA A CA 1
ATOM 571 C C . ALA A 1 79 ? -6.915 7.019 1.339 1.00 97.62 79 ALA A C 1
ATOM 573 O O . ALA A 1 79 ? -8.038 6.612 1.621 1.00 97.62 79 ALA A O 1
ATOM 574 N N . GLY A 1 80 ? -6.634 7.524 0.132 1.00 97.06 80 GLY A N 1
ATOM 575 C CA . GLY A 1 80 ? -7.601 7.530 -0.969 1.00 97.06 80 GLY A CA 1
ATOM 576 C C . GLY A 1 80 ? -8.004 6.118 -1.411 1.00 97.06 80 GLY A C 1
ATOM 577 O O . GLY A 1 80 ? -9.192 5.844 -1.575 1.00 97.06 80 GLY A O 1
ATOM 578 N N . ALA A 1 81 ? -7.031 5.206 -1.522 1.00 97.88 81 ALA A N 1
ATOM 579 C CA . ALA A 1 81 ? -7.246 3.810 -1.918 1.00 97.88 81 ALA A CA 1
ATOM 580 C C . ALA A 1 81 ? -8.054 2.978 -0.898 1.00 97.88 81 ALA A C 1
ATOM 582 O O . ALA A 1 81 ? -8.503 1.878 -1.212 1.00 97.88 81 ALA A O 1
ATOM 583 N N . LEU A 1 82 ? -8.312 3.506 0.303 1.00 98.19 82 LEU A N 1
ATOM 584 C CA . LEU A 1 82 ? -9.244 2.900 1.259 1.00 98.19 82 LEU A CA 1
ATOM 585 C C . LEU A 1 82 ? -10.702 2.921 0.782 1.00 98.19 82 LEU A C 1
ATOM 587 O O . LEU A 1 82 ? -11.509 2.176 1.318 1.00 98.19 82 LEU A O 1
ATOM 591 N N . ASN A 1 83 ? -11.036 3.733 -0.224 1.00 97.19 83 ASN A N 1
ATOM 592 C CA . ASN A 1 83 ? -12.371 3.794 -0.830 1.00 97.19 83 ASN A CA 1
ATOM 593 C C . ASN A 1 83 ? -12.431 3.097 -2.200 1.00 97.19 83 ASN A C 1
ATOM 595 O O . ASN A 1 8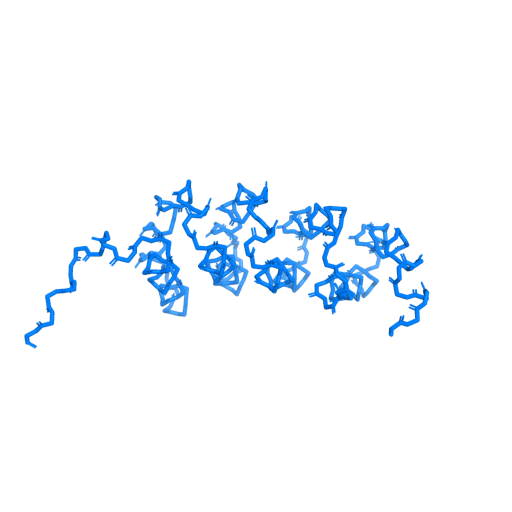3 ? -13.338 3.359 -2.989 1.00 97.19 83 ASN A O 1
ATOM 599 N N . ASP A 1 84 ? -11.444 2.256 -2.524 1.00 98.44 84 ASP A N 1
ATOM 600 C CA . ASP A 1 84 ? -11.405 1.562 -3.810 1.00 98.44 84 ASP A CA 1
ATOM 601 C C . ASP A 1 84 ? -12.623 0.636 -3.995 1.00 98.44 84 ASP A C 1
ATOM 603 O O . ASP A 1 84 ? -13.027 -0.040 -3.040 1.00 98.44 84 ASP A O 1
ATOM 607 N N . PRO A 1 85 ? -13.207 0.543 -5.204 1.00 97.50 85 PRO A N 1
ATOM 608 C CA . PRO A 1 85 ? -14.291 -0.403 -5.462 1.00 97.50 85 PRO A CA 1
ATOM 609 C C . PRO A 1 85 ? -13.874 -1.863 -5.232 1.00 97.50 85 PRO A C 1
ATOM 611 O O . PRO A 1 85 ? -14.706 -2.670 -4.820 1.00 97.50 85 PRO A O 1
ATOM 614 N N . ASP A 1 86 ? -12.602 -2.214 -5.452 1.00 98.19 86 ASP A N 1
ATOM 615 C CA . ASP A 1 86 ? -12.107 -3.566 -5.215 1.00 98.19 86 ASP A CA 1
ATOM 616 C C . ASP A 1 86 ? -11.691 -3.743 -3.738 1.00 98.19 86 ASP A C 1
ATOM 618 O O . ASP A 1 86 ? -10.778 -3.062 -3.250 1.00 98.19 86 ASP A O 1
ATOM 622 N N . PRO A 1 87 ? -12.305 -4.684 -2.999 1.00 97.94 87 PRO A N 1
ATOM 623 C CA . PRO A 1 87 ? -11.999 -4.894 -1.586 1.00 97.94 87 PRO A CA 1
ATOM 624 C C . PRO A 1 87 ? -10.564 -5.358 -1.327 1.00 97.94 87 PRO A C 1
ATOM 626 O O . PRO A 1 87 ? -10.008 -5.085 -0.261 1.00 97.94 87 PRO A O 1
ATOM 629 N N . ARG A 1 88 ? -9.920 -6.025 -2.290 1.00 98.19 88 ARG A N 1
ATOM 630 C CA . ARG A 1 88 ? -8.515 -6.431 -2.172 1.00 98.19 88 ARG A CA 1
ATOM 631 C C . ARG A 1 88 ? -7.622 -5.198 -2.141 1.00 98.19 88 ARG A C 1
ATOM 633 O O . ARG A 1 88 ? -6.691 -5.151 -1.337 1.00 98.19 88 ARG A O 1
ATOM 640 N N . VAL A 1 89 ? -7.925 -4.193 -2.965 1.00 98.44 89 VAL A N 1
ATOM 641 C CA . VAL A 1 89 ? -7.195 -2.917 -2.984 1.00 98.44 89 VAL A CA 1
ATOM 642 C C . VAL A 1 89 ? -7.396 -2.178 -1.664 1.00 98.44 89 VAL A C 1
ATOM 644 O O . VAL A 1 89 ? -6.405 -1.778 -1.051 1.00 98.44 89 VAL A O 1
ATOM 647 N N . ARG A 1 90 ? -8.635 -2.099 -1.155 1.00 98.50 90 ARG A N 1
ATOM 648 C CA . ARG A 1 90 ? -8.923 -1.505 0.165 1.00 98.50 90 ARG A CA 1
ATOM 649 C C . ARG A 1 90 ? -8.127 -2.177 1.285 1.00 98.50 90 ARG A C 1
ATOM 651 O O . ARG A 1 90 ? -7.437 -1.507 2.055 1.00 98.50 90 ARG A O 1
ATOM 658 N N . ALA A 1 91 ? -8.160 -3.510 1.352 1.00 98.19 91 ALA A N 1
ATOM 659 C CA . ALA A 1 91 ? -7.405 -4.284 2.338 1.00 98.19 91 ALA A CA 1
ATOM 660 C C . ALA A 1 91 ? -5.884 -4.083 2.200 1.00 98.19 91 ALA A C 1
ATOM 662 O O . ALA A 1 91 ? -5.179 -3.967 3.206 1.00 98.19 91 ALA A O 1
ATOM 663 N N . GLY A 1 92 ? -5.376 -4.014 0.965 1.00 97.69 92 GLY A N 1
ATOM 664 C CA . GLY A 1 92 ? -3.973 -3.728 0.669 1.00 97.69 92 GLY A CA 1
ATOM 665 C C . GLY A 1 92 ? -3.546 -2.339 1.142 1.00 97.69 92 GLY A C 1
ATOM 666 O O . GLY A 1 92 ? -2.495 -2.201 1.768 1.00 97.69 92 GLY A O 1
ATOM 667 N N . ALA A 1 93 ? -4.377 -1.323 0.909 1.00 98.19 93 ALA A N 1
ATOM 668 C CA . ALA A 1 93 ? -4.128 0.044 1.350 1.00 98.19 93 ALA A CA 1
ATOM 669 C C . ALA A 1 93 ? -4.112 0.153 2.882 1.00 98.19 93 ALA A C 1
ATOM 671 O O . ALA A 1 93 ? -3.174 0.718 3.448 1.00 98.19 93 ALA A O 1
ATOM 672 N N . ALA A 1 94 ? -5.086 -0.463 3.561 1.00 98.19 94 ALA A N 1
ATOM 673 C CA . ALA A 1 94 ? -5.116 -0.522 5.021 1.00 98.19 94 ALA A CA 1
ATOM 674 C C . ALA A 1 94 ? -3.858 -1.207 5.575 1.00 98.19 94 ALA A C 1
ATOM 676 O O . ALA A 1 94 ? -3.199 -0.684 6.475 1.00 98.19 94 ALA A O 1
ATOM 677 N N . HIS A 1 95 ? -3.458 -2.334 4.979 1.00 97.81 95 HIS A N 1
ATOM 678 C CA . HIS A 1 95 ? -2.232 -3.022 5.365 1.00 97.81 95 HIS A CA 1
ATOM 679 C C . HIS A 1 95 ? -0.987 -2.138 5.198 1.00 97.81 95 HIS A C 1
ATOM 681 O O . HIS A 1 95 ? -0.166 -2.070 6.114 1.00 97.81 95 HIS A O 1
ATOM 687 N N . ALA A 1 96 ? -0.855 -1.434 4.070 1.00 96.94 96 ALA A N 1
ATOM 688 C CA . ALA A 1 96 ? 0.268 -0.536 3.808 1.00 96.94 96 ALA A CA 1
ATOM 689 C C . ALA A 1 96 ? 0.359 0.601 4.835 1.00 96.94 96 ALA A C 1
ATOM 691 O O . ALA A 1 96 ? 1.435 0.852 5.378 1.00 96.94 96 ALA A O 1
ATOM 692 N N . LEU A 1 97 ? -0.770 1.233 5.167 1.00 97.69 97 LEU A N 1
ATOM 693 C CA . LEU A 1 97 ? -0.840 2.257 6.214 1.00 97.69 97 LEU A CA 1
ATOM 694 C C . LEU A 1 97 ? -0.404 1.701 7.578 1.00 97.69 97 LEU A C 1
ATOM 696 O O . LEU A 1 97 ? 0.370 2.342 8.287 1.00 97.69 97 LEU A O 1
ATOM 700 N N . GLY A 1 98 ? -0.805 0.470 7.907 1.00 97.06 98 GLY A N 1
ATOM 701 C CA . GLY A 1 98 ? -0.331 -0.229 9.101 1.00 97.06 98 GLY A CA 1
ATOM 702 C C . GLY A 1 98 ? 1.187 -0.458 9.119 1.00 97.06 98 GLY A C 1
ATOM 703 O O . GLY A 1 98 ? 1.811 -0.296 10.165 1.00 97.06 98 GLY A O 1
ATOM 704 N N . GLN A 1 99 ? 1.807 -0.799 7.981 1.00 95.75 99 GLN A N 1
ATOM 705 C CA . GLN A 1 99 ? 3.270 -0.973 7.884 1.00 95.75 99 GLN A CA 1
ATOM 706 C C . GLN A 1 99 ? 4.043 0.351 7.958 1.00 95.75 99 GLN A C 1
ATOM 708 O O . GLN A 1 99 ? 5.178 0.388 8.440 1.00 95.75 99 GLN A O 1
ATOM 713 N N . ILE A 1 100 ? 3.435 1.451 7.509 1.00 95.06 100 ILE A N 1
ATOM 714 C CA . ILE A 1 100 ? 3.972 2.801 7.718 1.00 95.06 100 ILE A CA 1
ATOM 715 C C . ILE A 1 100 ? 3.941 3.154 9.218 1.00 95.06 100 ILE A C 1
ATOM 717 O O . ILE A 1 100 ? 4.868 3.796 9.724 1.00 95.06 100 ILE A O 1
ATOM 721 N N . GLY A 1 101 ? 2.926 2.690 9.954 1.00 94.44 101 GLY A N 1
ATOM 722 C CA . GLY A 1 101 ? 2.820 2.855 11.405 1.00 94.44 101 GLY A CA 1
ATOM 723 C C . GLY A 1 101 ? 2.491 4.302 11.797 1.00 94.44 101 GLY A C 1
ATOM 724 O O . GLY A 1 101 ? 1.715 4.946 11.099 1.00 94.44 101 GLY A O 1
ATOM 725 N N . PRO A 1 102 ? 3.073 4.872 12.871 1.00 94.44 102 PRO A N 1
ATOM 726 C CA . PRO A 1 102 ? 2.668 6.187 13.392 1.00 94.44 102 PRO A CA 1
ATOM 727 C C . PRO A 1 102 ? 2.718 7.355 12.392 1.00 94.44 102 PRO A C 1
ATOM 729 O O . PRO A 1 102 ? 2.014 8.346 12.563 1.00 94.44 102 PRO A O 1
ATOM 732 N N . ALA A 1 103 ? 3.517 7.260 11.324 1.00 93.69 103 ALA A N 1
ATOM 733 C CA . ALA A 1 103 ? 3.524 8.262 10.255 1.00 93.69 103 ALA A CA 1
ATOM 734 C C . ALA A 1 103 ? 2.216 8.288 9.432 1.00 93.69 103 ALA A C 1
ATOM 736 O O . ALA A 1 103 ? 1.914 9.292 8.794 1.00 93.69 103 ALA A O 1
ATOM 737 N N . ALA A 1 104 ? 1.413 7.221 9.478 1.00 96.19 104 ALA A N 1
ATOM 738 C CA . ALA A 1 104 ? 0.107 7.119 8.833 1.00 96.19 104 ALA A CA 1
ATOM 739 C C . ALA A 1 104 ? -1.056 7.633 9.703 1.00 96.19 104 ALA A C 1
ATOM 741 O O . ALA A 1 104 ? -2.212 7.478 9.315 1.00 96.19 104 ALA A O 1
ATOM 742 N N . LYS A 1 105 ? -0.782 8.304 10.834 1.00 95.12 105 LYS A N 1
ATOM 743 C CA . LYS A 1 105 ? -1.804 8.971 11.667 1.00 95.12 105 LYS A CA 1
ATOM 744 C C . LYS A 1 105 ? -2.833 9.807 10.890 1.00 95.12 105 LYS A C 1
ATOM 746 O O . LYS A 1 105 ? -4.014 9.712 11.218 1.00 95.12 105 LYS A O 1
ATOM 751 N N . PRO A 1 106 ? -2.467 10.558 9.830 1.00 95.44 106 PRO A N 1
ATOM 752 C CA . PRO A 1 106 ? -3.452 11.291 9.031 1.00 95.44 106 PRO A CA 1
ATOM 753 C C . PRO A 1 106 ? -4.553 10.419 8.397 1.00 95.44 106 PRO A C 1
ATOM 755 O O . PRO A 1 106 ? -5.592 10.948 8.020 1.00 95.44 106 PRO A O 1
ATOM 758 N N . ALA A 1 107 ? -4.348 9.102 8.277 1.00 96.38 107 ALA A N 1
ATOM 759 C CA . ALA A 1 107 ? -5.314 8.162 7.713 1.00 96.38 107 ALA A CA 1
ATOM 760 C C . ALA A 1 107 ? -6.226 7.487 8.760 1.00 96.38 107 ALA A C 1
ATOM 762 O O . ALA A 1 107 ? -7.102 6.714 8.375 1.00 96.38 107 ALA A O 1
ATOM 763 N N . VAL A 1 108 ? -6.059 7.765 10.062 1.00 95.94 108 VAL A N 1
ATOM 764 C CA . VAL A 1 108 ? -6.806 7.093 11.147 1.00 95.94 108 VAL A CA 1
ATOM 765 C C . VAL A 1 108 ? -8.318 7.216 10.964 1.00 95.94 108 VAL A C 1
ATOM 767 O O . VAL A 1 108 ? -9.012 6.205 11.015 1.00 95.94 108 VAL A O 1
ATOM 770 N N . SER A 1 109 ? -8.839 8.410 10.670 1.00 94.94 109 SER A N 1
ATOM 771 C CA . SER A 1 109 ? -10.284 8.597 10.478 1.00 94.94 109 SER A CA 1
ATOM 772 C C . SER A 1 109 ? -10.838 7.756 9.325 1.00 94.94 109 SER A C 1
ATOM 774 O O . SER A 1 109 ? -11.915 7.183 9.446 1.00 94.94 109 SER A O 1
ATOM 776 N N . ALA A 1 110 ? -10.090 7.630 8.224 1.00 96.25 110 ALA A N 1
ATOM 777 C CA . ALA A 1 110 ? -10.501 6.801 7.092 1.00 96.25 110 ALA A CA 1
ATOM 778 C C . ALA A 1 110 ? -10.460 5.302 7.443 1.00 96.25 110 ALA A C 1
ATOM 780 O O . ALA A 1 110 ? -11.370 4.560 7.085 1.00 96.25 110 ALA A O 1
ATOM 781 N N . LEU A 1 111 ? -9.454 4.863 8.205 1.00 96.56 111 LEU A N 1
ATOM 782 C CA . LEU A 1 111 ? -9.364 3.485 8.698 1.00 96.56 111 LEU A CA 1
ATOM 783 C C . LEU A 1 111 ? -10.481 3.135 9.694 1.00 96.56 111 LEU A C 1
ATOM 785 O O . LEU A 1 111 ? -10.961 2.006 9.684 1.00 96.56 111 LEU A O 1
ATOM 789 N N . ILE A 1 112 ? -10.929 4.083 10.524 1.00 95.94 112 ILE A N 1
ATOM 790 C CA . ILE A 1 112 ? -12.080 3.883 11.420 1.00 95.94 112 ILE A CA 1
ATOM 791 C C . ILE A 1 112 ? -13.356 3.622 10.612 1.00 95.94 112 ILE A C 1
ATOM 793 O O . ILE A 1 112 ? -14.121 2.725 10.961 1.00 95.94 112 ILE A O 1
ATOM 797 N N . GLU A 1 113 ? -13.579 4.345 9.512 1.00 94.44 113 GLU A N 1
ATOM 798 C CA . GLU A 1 113 ? -14.744 4.093 8.655 1.00 94.44 113 GLU A CA 1
ATOM 799 C C . GLU A 1 113 ? -14.696 2.702 8.004 1.00 94.44 113 GLU A C 1
ATOM 801 O O . GLU A 1 113 ? -15.721 2.025 7.925 1.00 94.44 113 GLU A O 1
ATOM 806 N N . MET A 1 114 ? -13.506 2.200 7.658 1.00 95.81 114 MET A N 1
ATOM 807 C CA . MET A 1 114 ? -13.341 0.838 7.132 1.00 95.81 114 MET A CA 1
ATOM 808 C C . MET A 1 114 ? -13.676 -0.272 8.135 1.00 95.81 114 MET A C 1
ATOM 810 O O . MET A 1 114 ? -13.876 -1.416 7.731 1.00 95.81 114 MET A O 1
ATOM 814 N N . LEU A 1 115 ? -13.792 0.020 9.434 1.00 95.50 115 LEU A N 1
ATOM 815 C CA . LEU A 1 115 ? -14.300 -0.959 10.403 1.00 95.50 115 LEU A CA 1
ATOM 816 C C . LEU A 1 115 ? -15.770 -1.328 10.145 1.00 95.50 115 LEU A C 1
ATOM 818 O O . LEU A 1 115 ? -16.253 -2.318 10.690 1.00 95.50 115 LEU A O 1
ATOM 822 N N . LYS A 1 116 ? -16.472 -0.559 9.304 1.00 95.31 116 LYS A N 1
ATOM 823 C CA . LYS A 1 116 ? -17.849 -0.811 8.861 1.00 95.31 116 LYS A CA 1
ATOM 824 C C . LYS A 1 116 ? -17.920 -1.388 7.442 1.00 95.31 116 LYS A C 1
ATOM 826 O O . LYS A 1 116 ? -19.021 -1.536 6.922 1.00 95.31 116 LYS A O 1
ATOM 831 N N . ASP A 1 117 ? -16.778 -1.686 6.816 1.00 97.31 117 ASP A N 1
ATOM 832 C CA . ASP A 1 117 ? -16.725 -2.227 5.455 1.00 97.31 117 ASP A CA 1
ATOM 833 C C . ASP A 1 117 ? -17.516 -3.537 5.347 1.00 97.31 117 ASP A C 1
ATOM 835 O O . ASP A 1 117 ? -17.549 -4.329 6.293 1.00 97.31 117 ASP A O 1
ATOM 839 N N . GLU A 1 118 ? -18.139 -3.781 4.195 1.00 96.06 118 GLU A N 1
ATOM 840 C CA . GLU A 1 118 ? -18.930 -4.988 3.932 1.00 96.06 118 GLU A CA 1
ATOM 841 C C . GLU A 1 118 ? -18.062 -6.255 4.025 1.00 96.06 118 GLU A C 1
ATOM 843 O O . GLU A 1 118 ? -18.482 -7.280 4.578 1.00 96.06 118 GLU A O 1
ATOM 848 N N . GLU A 1 119 ? -16.802 -6.160 3.599 1.00 97.62 119 GL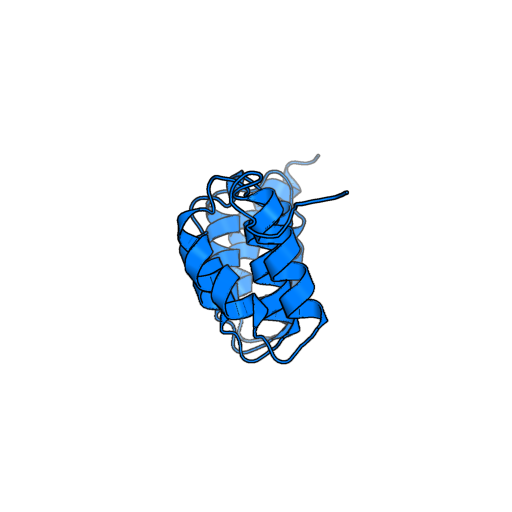U A N 1
ATOM 849 C CA . GLU A 1 119 ? -15.875 -7.280 3.550 1.00 97.62 119 GLU A CA 1
ATOM 850 C C . GLU A 1 119 ? -15.144 -7.491 4.879 1.00 97.62 119 GLU A C 1
ATOM 852 O O . GLU A 1 119 ? -14.418 -6.634 5.390 1.00 97.62 119 GLU A O 1
ATOM 857 N N . ALA A 1 120 ? -15.273 -8.696 5.438 1.00 96.25 120 ALA A N 1
ATOM 858 C CA . ALA A 1 120 ? -14.668 -9.038 6.727 1.00 96.25 120 ALA A CA 1
ATOM 859 C C . ALA A 1 120 ? -13.135 -8.938 6.713 1.00 96.25 120 ALA A C 1
ATOM 861 O O . ALA A 1 120 ? -12.523 -8.537 7.706 1.00 96.25 120 ALA A O 1
ATOM 862 N N . SER A 1 121 ? -12.518 -9.278 5.580 1.00 94.50 121 SER A N 1
ATOM 863 C CA . SER A 1 121 ? -11.072 -9.166 5.380 1.00 94.50 121 SER A CA 1
ATOM 864 C C . SER A 1 121 ? -10.602 -7.710 5.463 1.00 94.50 121 SER A C 1
ATOM 866 O O . SER A 1 121 ? -9.574 -7.429 6.084 1.00 94.50 121 SER A O 1
ATOM 868 N N . VAL A 1 122 ? -11.386 -6.783 4.908 1.00 97.69 122 VAL A N 1
ATOM 869 C CA . VAL A 1 122 ? -11.113 -5.345 4.915 1.00 97.69 122 VAL A CA 1
ATOM 870 C C . VAL A 1 122 ? -11.219 -4.790 6.334 1.00 97.69 122 VAL A C 1
ATOM 872 O O . VAL A 1 122 ? -10.273 -4.151 6.802 1.00 97.69 122 VAL A O 1
ATOM 875 N N . ARG A 1 123 ? -12.291 -5.128 7.066 1.00 97.81 123 ARG A N 1
ATOM 876 C CA . ARG A 1 123 ? -12.451 -4.745 8.482 1.00 97.81 123 ARG A CA 1
ATOM 877 C C . ARG A 1 123 ? -11.271 -5.206 9.339 1.00 97.81 123 ARG A C 1
ATOM 879 O O . ARG A 1 123 ? -10.713 -4.424 10.108 1.00 97.81 123 ARG A O 1
ATOM 886 N N . GLY A 1 124 ? -10.845 -6.461 9.168 1.00 96.81 124 GLY A N 1
ATOM 887 C CA . GLY A 1 124 ? -9.703 -7.020 9.894 1.00 96.81 124 GLY A CA 1
ATOM 888 C C . GLY A 1 124 ? -8.389 -6.288 9.601 1.00 96.81 124 GLY A C 1
ATOM 889 O O . GLY A 1 124 ? -7.610 -6.029 10.519 1.00 96.81 124 GLY A O 1
ATOM 890 N N . LYS A 1 125 ? -8.148 -5.896 8.341 1.00 97.31 125 LYS A N 1
ATOM 891 C CA . LYS A 1 125 ? -6.961 -5.106 7.972 1.00 97.31 125 LYS A CA 1
ATOM 892 C C . LYS A 1 125 ? -7.000 -3.679 8.498 1.00 97.31 125 LYS A C 1
ATOM 894 O O . LYS A 1 125 ? -5.958 -3.183 8.920 1.00 97.31 125 LYS A O 1
ATOM 899 N N . ALA A 1 126 ? -8.167 -3.046 8.523 1.00 96.88 126 ALA A N 1
ATOM 900 C CA . ALA A 1 126 ? -8.329 -1.728 9.122 1.00 96.88 126 ALA A CA 1
ATOM 901 C C . ALA A 1 126 ? -8.025 -1.753 10.628 1.00 96.88 126 ALA A C 1
ATOM 903 O O . ALA A 1 126 ? -7.247 -0.931 11.110 1.00 96.88 126 ALA A O 1
ATOM 904 N N . GLN A 1 127 ? -8.544 -2.749 11.352 1.00 96.75 127 GLN A N 1
ATOM 905 C CA . GLN A 1 127 ? -8.246 -2.928 12.774 1.00 96.75 127 GLN A CA 1
ATOM 906 C C . GLN A 1 127 ? -6.748 -3.166 13.023 1.00 96.75 127 GLN A C 1
ATOM 908 O O . GLN A 1 127 ? -6.154 -2.495 13.865 1.00 96.75 127 GLN A O 1
ATOM 913 N N . GLU A 1 128 ? -6.118 -4.071 12.263 1.00 95.94 128 GLU A N 1
ATOM 914 C CA . GLU A 1 128 ? -4.673 -4.334 12.350 1.00 95.94 128 GLU A CA 1
ATOM 915 C C . GLU A 1 128 ? -3.853 -3.051 12.125 1.00 95.94 128 GLU A C 1
ATOM 917 O O . GLU A 1 128 ? -2.881 -2.788 12.838 1.00 95.94 128 GLU A O 1
ATOM 922 N N . ALA A 1 129 ? -4.245 -2.244 11.136 1.00 96.75 129 ALA A N 1
ATOM 923 C CA . ALA A 1 129 ? -3.582 -0.988 10.822 1.00 96.75 129 ALA A CA 1
ATOM 924 C C . ALA A 1 129 ? -3.714 0.026 11.962 1.00 96.75 129 ALA A C 1
ATOM 926 O O . ALA A 1 129 ? -2.706 0.590 12.380 1.00 96.75 129 ALA A O 1
ATOM 927 N N . LEU A 1 130 ? -4.919 0.210 12.511 1.00 96.38 130 LEU A N 1
ATOM 928 C CA . LEU A 1 130 ? -5.160 1.115 13.638 1.00 96.38 130 LEU A CA 1
ATOM 929 C C . LEU A 1 130 ? -4.290 0.753 14.846 1.00 96.38 130 LEU A C 1
ATOM 931 O O . LEU A 1 130 ? -3.613 1.628 15.380 1.00 96.38 130 LEU A O 1
ATOM 935 N N . THR A 1 131 ? -4.200 -0.532 15.205 1.00 95.25 131 THR A N 1
ATOM 936 C CA . THR A 1 131 ? -3.323 -0.998 16.295 1.00 95.25 131 THR A CA 1
ATOM 937 C C . THR A 1 131 ? -1.848 -0.664 16.051 1.00 95.25 131 THR A C 1
ATOM 939 O O . THR A 1 131 ? -1.121 -0.346 16.988 1.00 95.25 131 THR A O 1
ATOM 942 N N . LYS A 1 132 ? -1.377 -0.722 14.799 1.00 94.81 132 LYS A N 1
ATOM 943 C CA . LYS A 1 132 ? 0.018 -0.399 14.450 1.00 94.81 132 LYS A CA 1
ATOM 944 C C . LYS A 1 132 ? 0.301 1.105 14.404 1.00 94.81 132 LYS A C 1
ATOM 946 O O . LYS A 1 132 ? 1.434 1.517 14.657 1.00 94.81 132 LYS A O 1
ATOM 951 N N . ILE A 1 133 ? -0.692 1.914 14.038 1.00 94.38 133 ILE A N 1
ATOM 952 C CA . ILE A 1 133 ? -0.559 3.371 13.903 1.00 94.38 133 ILE A CA 1
ATOM 953 C C . ILE A 1 133 ? -0.679 4.045 15.272 1.00 94.38 133 ILE A C 1
ATOM 955 O O . ILE A 1 133 ? 0.137 4.907 15.608 1.00 94.38 133 ILE A O 1
ATOM 959 N N . GLU A 1 134 ? -1.658 3.621 16.069 1.00 85.38 134 GLU A N 1
ATOM 960 C CA . GLU A 1 134 ? -1.918 4.116 17.418 1.00 85.38 134 GLU A CA 1
ATOM 961 C C . GLU A 1 134 ? -2.206 2.946 18.368 1.00 85.38 134 GLU A C 1
ATOM 963 O O . GLU A 1 134 ? -3.365 2.617 18.627 1.00 85.38 134 GLU A O 1
ATOM 968 N N . PRO A 1 135 ? -1.153 2.336 18.941 1.00 68.62 135 PRO A N 1
ATOM 969 C CA . PRO A 1 135 ? -1.297 1.234 19.893 1.00 68.62 135 PRO A CA 1
ATOM 970 C C . PRO A 1 135 ? -2.164 1.577 21.115 1.00 68.62 135 PRO A C 1
ATOM 972 O O . PRO A 1 135 ? -2.713 0.681 21.745 1.00 68.62 135 PRO A O 1
ATOM 975 N N . GLU A 1 136 ? -2.295 2.868 21.438 1.00 61.09 136 GLU A N 1
ATOM 976 C CA . GLU A 1 136 ? -3.014 3.373 22.614 1.00 61.09 136 GLU A CA 1
ATOM 977 C C . GLU A 1 136 ? -4.455 3.832 22.318 1.00 61.09 136 GLU A C 1
ATOM 979 O O . GLU 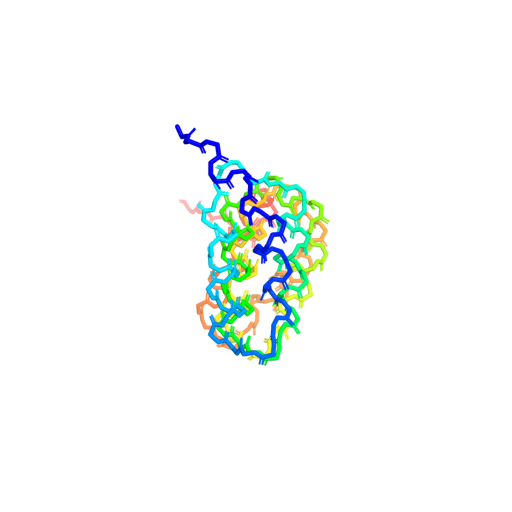A 1 136 ? -5.207 4.108 23.248 1.00 61.09 136 GLU A O 1
ATOM 984 N N . ALA A 1 137 ? -4.870 3.913 21.047 1.00 55.69 137 ALA A N 1
ATOM 985 C CA . ALA A 1 137 ? -6.137 4.539 20.648 1.00 55.69 137 ALA A CA 1
ATOM 986 C C . ALA A 1 137 ? -7.262 3.548 20.310 1.00 55.69 137 ALA A C 1
ATOM 988 O O . ALA A 1 137 ? -8.227 3.929 19.653 1.00 55.69 137 ALA A O 1
ATOM 989 N N . VAL A 1 138 ? -7.172 2.283 20.734 1.00 51.56 138 VAL A N 1
ATOM 990 C CA . VAL A 1 138 ? -8.255 1.306 20.526 1.00 51.56 138 VAL A CA 1
ATOM 991 C C . VAL A 1 138 ? -9.173 1.277 21.760 1.00 51.56 138 VAL A C 1
ATOM 993 O O . VAL A 1 138 ? -8.881 0.540 22.707 1.00 51.56 138 VAL A O 1
ATOM 996 N N . PRO A 1 139 ? -10.298 2.028 21.794 1.00 42.78 139 PRO A N 1
ATOM 997 C CA . PRO A 1 139 ? -11.334 1.802 22.795 1.00 42.78 139 PRO A CA 1
ATOM 998 C C . PRO A 1 139 ? -11.934 0.412 22.551 1.00 42.78 139 PRO A C 1
ATOM 1000 O O . PRO A 1 139 ? -12.600 0.176 21.545 1.00 42.78 139 PRO A O 1
ATOM 1003 N N . GLY A 1 140 ? -11.628 -0.530 23.445 1.00 46.81 140 GLY A N 1
ATOM 1004 C CA . GLY A 1 140 ? -12.024 -1.939 23.332 1.00 46.81 140 GLY A CA 1
ATOM 1005 C C . GLY A 1 140 ? -10.926 -2.948 23.683 1.00 46.81 140 GLY A C 1
ATOM 1006 O O . GLY A 1 140 ? -11.221 -4.132 23.801 1.00 46.81 140 GLY A O 1
ATOM 1007 N N . ALA A 1 141 ? -9.685 -2.505 23.909 1.00 42.16 141 ALA A N 1
ATOM 1008 C CA . ALA A 1 141 ? -8.620 -3.344 24.464 1.00 42.16 141 ALA A CA 1
ATOM 1009 C C . ALA A 1 141 ? -8.685 -3.443 26.006 1.00 42.16 141 ALA A C 1
ATOM 1011 O O . ALA A 1 141 ? -7.666 -3.355 26.682 1.00 42.16 141 ALA A O 1
ATOM 1012 N N . GLU A 1 142 ? -9.876 -3.637 26.579 1.00 33.12 142 GLU A N 1
ATOM 1013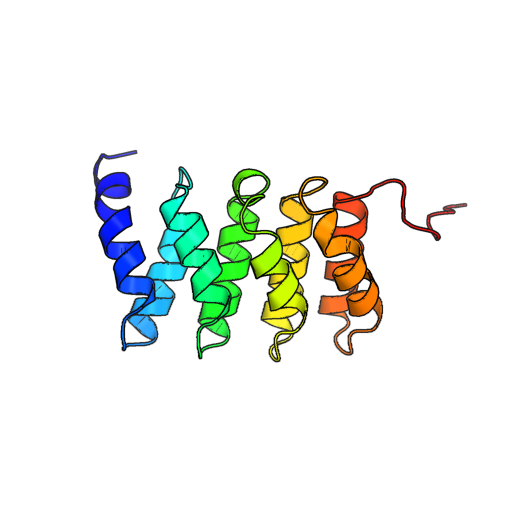 C CA . GLU A 1 142 ? -9.980 -4.248 27.907 1.00 33.12 142 GLU A CA 1
ATOM 1014 C C . GLU A 1 142 ? -9.940 -5.764 27.710 1.00 33.12 142 GLU A C 1
ATOM 1016 O O . GLU A 1 142 ? -10.949 -6.424 27.458 1.00 33.12 142 GLU A O 1
ATOM 1021 N N . VAL A 1 143 ? -8.731 -6.317 27.772 1.00 40.09 143 VAL A N 1
ATOM 1022 C CA . VAL A 1 143 ? -8.544 -7.751 27.979 1.00 40.09 143 VAL A CA 1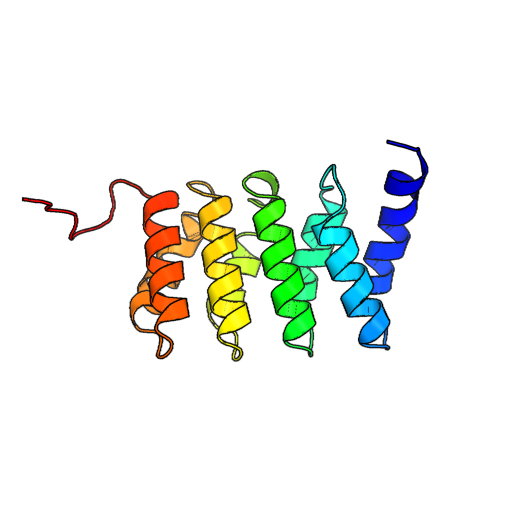
ATOM 1023 C C . VAL A 1 143 ? -8.652 -7.981 29.485 1.00 40.09 143 VAL A C 1
ATOM 1025 O O . VAL A 1 143 ? -7.936 -7.347 30.257 1.00 40.09 143 VAL A O 1
ATOM 1028 N N . LYS A 1 144 ? -9.601 -8.835 29.876 1.00 34.62 144 LYS A N 1
ATOM 1029 C CA . LYS A 1 144 ? -9.707 -9.400 31.227 1.00 34.62 144 LYS A CA 1
ATOM 1030 C C . LYS A 1 144 ? -8.394 -10.016 31.701 1.00 34.62 144 LYS A C 1
ATOM 1032 O O . LYS A 1 144 ? -7.695 -10.610 30.851 1.00 34.62 144 LYS A O 1
#

Foldseek 3Di:
DDPVLVVCLVVLLVQCPDPDPVSVLVSLLSLLPRPPNDPSSLVSLLVQCPDPDPSSVLSSLNSLLSNQLVNLVSLVSLLVQCPPPDLSSNLSSLSSLLSNAQSNVVSLVSLVVQCPPPDPSNVVSSVSSNCRNCVPPDPPPPDD